Protein AF-A0A432HJ72-F1 (afdb_monomer)

Mean predicted aligned error: 7.16 Å

Solvent-accessible surface area (backbone atoms only — not comparable to full-atom values): 9418 Å² total; per-residue (Å²): 134,85,88,46,35,72,58,39,36,52,54,53,43,53,60,38,37,43,49,27,74,71,66,76,30,80,43,46,58,72,39,65,91,38,67,58,10,38,40,56,50,51,68,42,74,83,63,80,66,80,76,68,57,34,40,56,85,72,72,49,80,53,67,68,57,35,50,30,51,49,52,43,50,43,53,56,52,32,42,76,65,72,53,37,58,68,71,61,51,52,56,36,58,78,46,69,44,61,81,50,69,66,58,31,49,50,61,43,48,72,73,44,80,54,41,87,38,71,34,40,60,65,56,27,48,54,52,45,63,76,48,45,89,78,52,96,59,98,62,88,80,64,61,38,75,41,85,95,50,86,76,36,21,21,54,40,80,68,79,81,126

pLDDT: mean 84.91, std 11.24, range [40.06, 97.06]

Sequence (161 aa):
IVEDGNTLINCLAYIDLNPVRAGIVEKPEDYRWNSIGYHVQTENKDGFLSLDFGLKEFNVMDSKERFRRYRRFLYEKAAKGNQIQEKALNKERKREFKLSKINRFTHRTRYFTDSGIIGTKEFVSQNYQRFKHIFQSKNEKIPKRIKGLVDVYSLKRLSET

Nearest PDB structures (foldseek):
  6iv2-assembly1_D  TM=3.770E-01  e=3.598E+00  Klebsiella pneumoniae IS53
  6ivn-assembly1_C  TM=3.315E-01  e=3.027E+00  Klebsiella pneumoniae
  6ivk-assembly1_B  TM=3.138E-01  e=3.396E+00  Klebsiella pneumoniae
  6jlf-assembly1_A  TM=3.768E-01  e=6.039E+00  Klebsiella pneumoniae IS53
  6ivq-assembly1_B  TM=3.144E-01  e=3.598E+00  Klebsiella pneumoniae

Structure (mmCIF, N/CA/C/O backbone):
data_AF-A0A432HJ72-F1
#
_entry.id   AF-A0A432HJ72-F1
#
loop_
_atom_site.group_PDB
_atom_site.id
_atom_site.type_symbol
_atom_site.label_atom_id
_atom_site.label_alt_id
_atom_site.label_comp_id
_atom_site.label_asym_id
_atom_site.label_entity_id
_atom_site.label_seq_id
_atom_site.pdbx_PDB_ins_code
_atom_site.Cartn_x
_atom_site.Cartn_y
_atom_site.Cartn_z
_atom_site.occupancy
_atom_site.B_iso_or_equiv
_atom_site.auth_seq_id
_atom_site.auth_comp_id
_atom_site.auth_asym_id
_atom_site.auth_atom_id
_atom_site.pdbx_PDB_model_num
ATOM 1 N N . ILE A 1 1 ? 21.500 -17.361 -8.590 1.00 54.44 1 ILE A N 1
ATOM 2 C CA . ILE A 1 1 ? 21.537 -16.275 -7.579 1.00 54.44 1 ILE A CA 1
ATOM 3 C C . ILE A 1 1 ? 21.336 -14.968 -8.342 1.00 54.44 1 ILE A C 1
ATOM 5 O O . ILE A 1 1 ? 21.730 -14.919 -9.498 1.00 54.44 1 ILE A O 1
ATOM 9 N N . VAL A 1 2 ? 20.626 -13.981 -7.789 1.00 59.16 2 VAL A N 1
ATOM 10 C CA . VAL A 1 2 ? 20.488 -12.660 -8.431 1.00 59.16 2 VAL A CA 1
ATOM 11 C C . VAL A 1 2 ? 21.672 -11.817 -7.971 1.00 59.16 2 VAL A C 1
ATOM 13 O O . VAL A 1 2 ? 21.798 -11.582 -6.775 1.00 59.16 2 VAL A O 1
ATOM 16 N N . GLU A 1 3 ? 22.553 -11.444 -8.897 1.00 60.97 3 GLU A N 1
ATOM 17 C CA . GLU A 1 3 ? 23.888 -10.912 -8.575 1.00 60.97 3 GLU A CA 1
ATOM 18 C C . GLU A 1 3 ? 24.000 -9.380 -8.665 1.00 60.97 3 GLU A C 1
ATOM 20 O O . GLU A 1 3 ? 24.965 -8.827 -8.152 1.00 60.97 3 GLU A O 1
ATOM 25 N N . ASP A 1 4 ? 23.017 -8.689 -9.257 1.00 77.38 4 ASP A N 1
ATOM 26 C CA . ASP A 1 4 ? 23.020 -7.225 -9.425 1.00 77.38 4 ASP A CA 1
ATOM 27 C C . ASP A 1 4 ? 21.649 -6.593 -9.104 1.00 77.38 4 ASP A C 1
ATOM 29 O O . ASP A 1 4 ? 20.584 -7.200 -9.300 1.00 77.38 4 ASP A O 1
ATOM 33 N N . GLY A 1 5 ? 21.670 -5.350 -8.621 1.00 74.44 5 GLY A N 1
ATOM 34 C CA . GLY A 1 5 ? 20.502 -4.561 -8.246 1.00 74.44 5 GLY A CA 1
ATOM 35 C C . GLY A 1 5 ? 19.536 -4.295 -9.399 1.00 74.44 5 GLY A C 1
ATOM 36 O O . GLY A 1 5 ? 18.318 -4.302 -9.178 1.00 74.44 5 GLY A O 1
ATOM 37 N N . ASN A 1 6 ? 20.019 -4.146 -10.641 1.00 79.62 6 ASN A N 1
ATOM 38 C CA . ASN A 1 6 ? 19.140 -4.058 -11.817 1.00 79.62 6 ASN A CA 1
ATOM 39 C C . ASN A 1 6 ? 18.385 -5.366 -12.058 1.00 79.62 6 ASN A C 1
ATOM 41 O O . ASN A 1 6 ? 17.199 -5.358 -12.407 1.00 79.62 6 ASN A O 1
ATOM 45 N N . THR A 1 7 ? 19.044 -6.501 -11.870 1.00 85.31 7 THR A N 1
ATOM 46 C CA . THR A 1 7 ? 18.395 -7.806 -11.992 1.00 85.31 7 THR A CA 1
ATOM 47 C C . THR A 1 7 ? 17.347 -7.982 -10.888 1.00 85.31 7 THR A C 1
ATOM 49 O O . THR A 1 7 ? 16.206 -8.365 -11.168 1.00 85.31 7 THR A O 1
ATOM 52 N N . LEU A 1 8 ? 17.669 -7.590 -9.650 1.00 88.75 8 LEU A N 1
ATOM 53 C CA . LEU A 1 8 ? 16.748 -7.670 -8.514 1.00 88.75 8 LEU A CA 1
ATOM 54 C C . LEU A 1 8 ? 15.489 -6.816 -8.709 1.00 88.75 8 LEU A C 1
ATOM 56 O O . LEU A 1 8 ? 14.377 -7.340 -8.589 1.00 88.75 8 LEU A O 1
ATOM 60 N N . ILE A 1 9 ? 15.627 -5.532 -9.060 1.00 90.88 9 ILE A N 1
ATOM 61 C CA . ILE A 1 9 ? 14.464 -4.646 -9.239 1.00 90.88 9 ILE A CA 1
ATOM 62 C C . ILE A 1 9 ? 13.538 -5.153 -10.353 1.00 90.88 9 ILE A C 1
ATOM 64 O O . ILE A 1 9 ? 12.310 -5.067 -10.247 1.00 90.88 9 ILE A O 1
ATOM 68 N N . ASN A 1 10 ? 14.109 -5.743 -11.407 1.00 91.94 10 ASN A N 1
ATOM 69 C CA . ASN A 1 10 ? 13.346 -6.310 -12.509 1.00 91.94 10 ASN A CA 1
ATOM 70 C C . ASN A 1 10 ? 12.567 -7.564 -12.107 1.00 91.94 10 ASN A C 1
ATOM 72 O O . ASN A 1 10 ? 11.397 -7.664 -12.494 1.00 91.94 10 ASN A O 1
ATOM 76 N N . CYS A 1 11 ? 13.175 -8.463 -11.327 1.00 92.94 11 CYS A N 1
ATOM 77 C CA . CYS A 1 11 ? 12.529 -9.653 -10.768 1.00 92.94 11 CYS A CA 1
ATOM 78 C C . CYS A 1 11 ? 11.400 -9.281 -9.802 1.00 92.94 11 CYS A C 1
ATOM 80 O O . CYS A 1 11 ? 10.282 -9.780 -9.934 1.00 92.94 11 CYS A O 1
ATOM 82 N N . LEU A 1 12 ? 11.650 -8.342 -8.884 1.00 93.75 12 LEU A N 1
ATOM 83 C CA . LEU A 1 12 ? 10.627 -7.851 -7.958 1.00 93.75 12 LEU A CA 1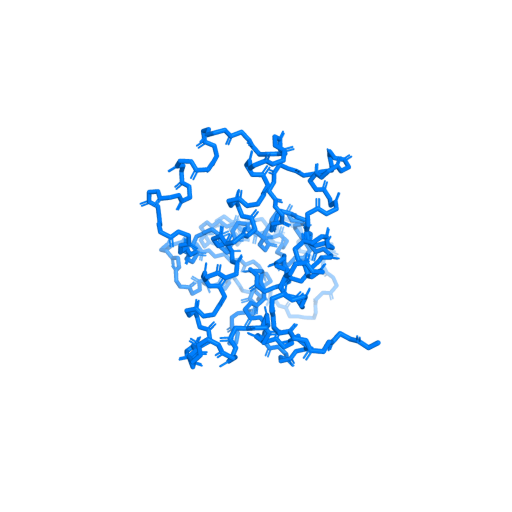
ATOM 84 C C . LEU A 1 12 ? 9.449 -7.244 -8.722 1.00 93.75 12 LEU A C 1
ATOM 86 O O . LEU A 1 12 ? 8.297 -7.571 -8.457 1.00 93.75 12 LEU A O 1
ATOM 90 N N . ALA A 1 13 ? 9.727 -6.404 -9.723 1.00 95.00 13 ALA A N 1
ATOM 91 C CA . ALA A 1 13 ? 8.677 -5.825 -10.551 1.00 95.00 13 ALA A CA 1
ATOM 92 C C . ALA A 1 13 ? 7.916 -6.860 -11.382 1.00 95.00 13 ALA A C 1
ATOM 94 O O . ALA A 1 13 ? 6.729 -6.681 -11.641 1.00 95.00 13 ALA A O 1
ATOM 95 N N . TYR A 1 14 ? 8.564 -7.947 -11.804 1.00 94.50 14 TYR A N 1
ATOM 96 C CA . TYR A 1 14 ? 7.854 -9.049 -12.438 1.00 94.50 14 TYR A CA 1
ATOM 97 C C . TYR A 1 14 ? 6.812 -9.628 -11.475 1.00 94.50 14 TYR A C 1
ATOM 99 O O . TYR A 1 14 ? 5.652 -9.739 -11.859 1.00 94.50 14 TYR A O 1
ATOM 107 N N . ILE A 1 15 ? 7.189 -9.920 -10.230 1.00 95.50 15 ILE A N 1
ATOM 108 C CA . ILE A 1 15 ? 6.288 -10.495 -9.222 1.00 95.50 15 ILE A CA 1
ATOM 109 C C . ILE A 1 15 ? 5.151 -9.528 -8.873 1.00 95.50 15 ILE A C 1
ATOM 111 O O . ILE A 1 15 ? 3.981 -9.899 -8.968 1.00 95.50 15 ILE A O 1
ATOM 115 N N . ASP A 1 16 ? 5.471 -8.279 -8.532 1.00 96.94 16 ASP A N 1
ATOM 116 C CA . ASP A 1 16 ? 4.477 -7.302 -8.071 1.00 96.94 16 ASP A CA 1
ATOM 117 C C . ASP A 1 16 ? 3.489 -6.880 -9.174 1.00 96.94 16 ASP A C 1
ATOM 119 O O . ASP A 1 16 ? 2.371 -6.466 -8.867 1.00 96.94 16 ASP A O 1
ATOM 123 N N . LEU A 1 17 ? 3.854 -7.046 -10.453 1.00 97.06 17 LEU A N 1
ATOM 124 C CA . LEU A 1 17 ? 2.964 -6.819 -11.600 1.00 97.06 17 LEU A CA 1
ATOM 125 C C . LEU A 1 17 ? 2.170 -8.062 -12.033 1.00 97.06 17 LEU A C 1
ATOM 127 O O . LEU A 1 17 ? 1.308 -7.931 -12.900 1.00 97.06 17 LEU A O 1
ATOM 131 N N . ASN A 1 18 ? 2.400 -9.248 -11.452 1.00 97.06 18 ASN A N 1
ATOM 132 C CA . ASN A 1 18 ? 1.606 -10.448 -11.770 1.00 97.06 18 ASN A CA 1
ATOM 133 C C . ASN A 1 18 ? 0.092 -10.221 -11.612 1.00 97.06 18 ASN A C 1
ATOM 135 O O . ASN A 1 18 ? -0.640 -10.550 -12.544 1.00 97.06 18 ASN A O 1
ATOM 139 N N . PRO A 1 19 ? -0.403 -9.628 -10.505 1.00 96.81 19 PRO A N 1
ATOM 140 C CA . PRO A 1 19 ? -1.837 -9.405 -10.327 1.00 96.81 19 PRO A CA 1
ATOM 141 C C . PRO A 1 19 ? -2.438 -8.470 -11.382 1.00 96.81 19 PRO A C 1
ATOM 143 O O . PRO A 1 19 ? -3.589 -8.646 -11.770 1.00 96.81 19 PRO A O 1
ATOM 146 N N . VAL A 1 20 ? -1.649 -7.506 -11.873 1.00 96.19 20 VAL A N 1
ATOM 147 C CA . VAL A 1 20 ? -2.061 -6.597 -12.952 1.00 96.19 20 VAL A CA 1
ATOM 148 C C . VAL A 1 20 ? -2.102 -7.340 -14.285 1.00 96.19 20 VAL A C 1
ATOM 150 O O . VAL A 1 20 ? -3.101 -7.280 -14.993 1.00 96.19 20 VAL A O 1
ATOM 153 N N . ARG A 1 21 ? -1.054 -8.112 -14.606 1.00 95.06 21 ARG A N 1
ATOM 154 C CA . ARG A 1 21 ? -1.011 -8.948 -15.819 1.00 95.06 21 ARG A CA 1
ATOM 155 C C . ARG A 1 21 ? -2.147 -9.963 -15.884 1.00 95.06 21 ARG A C 1
ATOM 157 O O . ARG A 1 21 ? -2.657 -10.225 -16.964 1.00 95.06 21 ARG A O 1
ATOM 164 N N . ALA A 1 22 ? -2.528 -10.519 -14.739 1.00 96.25 22 ALA A N 1
ATOM 165 C CA . ALA A 1 22 ? -3.634 -11.461 -14.620 1.00 96.25 22 ALA A CA 1
ATOM 166 C C . ALA A 1 22 ? -5.020 -10.785 -14.636 1.00 96.25 22 ALA A C 1
ATOM 168 O O . ALA A 1 22 ? -6.026 -11.482 -14.549 1.00 96.25 22 ALA A O 1
ATOM 169 N N . GLY A 1 23 ? -5.097 -9.449 -14.703 1.00 94.81 23 GLY A N 1
ATOM 170 C CA . GLY A 1 23 ? -6.363 -8.710 -14.691 1.00 94.81 23 GLY A CA 1
ATOM 171 C C . GLY A 1 23 ? -7.098 -8.724 -13.345 1.00 94.81 23 GLY A C 1
ATOM 172 O O . GLY A 1 23 ? -8.271 -8.370 -13.292 1.00 94.81 23 GLY A O 1
ATOM 173 N N . ILE A 1 24 ? -6.434 -9.120 -12.253 1.00 95.06 24 ILE A N 1
ATOM 174 C CA . ILE A 1 24 ? -7.031 -9.180 -10.906 1.00 95.06 24 ILE A CA 1
ATOM 175 C C . ILE A 1 24 ? -7.198 -7.768 -10.332 1.00 95.06 24 ILE A C 1
ATOM 177 O O . ILE A 1 24 ? -8.149 -7.492 -9.602 1.00 95.06 24 ILE A O 1
ATOM 181 N N . VAL A 1 25 ? -6.258 -6.871 -10.639 1.00 93.75 25 VAL A N 1
ATOM 182 C CA . VAL A 1 25 ? -6.256 -5.480 -10.170 1.00 93.75 25 VAL A CA 1
ATOM 183 C C . VAL A 1 25 ? -5.737 -4.529 -11.245 1.00 93.75 25 VAL A C 1
ATOM 185 O O . VAL A 1 25 ? -4.899 -4.899 -12.059 1.00 93.75 25 VAL A O 1
ATOM 188 N N . GLU A 1 26 ? -6.174 -3.270 -11.205 1.00 92.56 26 GLU A N 1
ATOM 189 C CA . GLU A 1 26 ? -5.693 -2.228 -12.128 1.00 92.56 26 GLU A CA 1
ATOM 190 C C . GLU A 1 26 ? -4.331 -1.642 -11.726 1.00 92.56 26 GLU A C 1
ATOM 192 O O . GLU A 1 26 ? -3.605 -1.102 -12.561 1.00 92.56 26 GLU A O 1
ATOM 197 N N . LYS A 1 27 ? -3.988 -1.702 -10.434 1.00 93.62 27 LYS A N 1
ATOM 198 C CA . LYS A 1 27 ? -2.741 -1.164 -9.879 1.00 93.62 27 LYS A CA 1
ATOM 199 C C . LYS A 1 27 ? -2.045 -2.217 -9.029 1.00 93.62 27 LYS A C 1
ATOM 201 O O . LYS A 1 27 ? -2.719 -2.947 -8.306 1.00 93.62 27 LYS A O 1
ATOM 206 N N . PRO A 1 28 ? -0.708 -2.279 -9.029 1.00 94.81 28 PRO A N 1
ATOM 207 C CA . PRO A 1 28 ? -0.009 -3.345 -8.324 1.00 94.81 28 PRO A CA 1
ATOM 208 C C . PRO A 1 28 ? -0.230 -3.300 -6.804 1.00 94.81 28 PRO A C 1
ATOM 210 O O . PRO A 1 28 ? -0.386 -4.348 -6.185 1.00 94.81 28 PRO A O 1
ATOM 213 N N . GLU A 1 29 ? -0.343 -2.115 -6.198 1.00 93.50 29 GLU A N 1
ATOM 214 C CA . GLU A 1 29 ? -0.637 -1.953 -4.765 1.00 93.50 29 GLU A CA 1
ATOM 215 C C . GLU A 1 29 ? -2.089 -2.250 -4.361 1.00 93.50 29 GLU A C 1
ATOM 217 O O . GLU A 1 29 ? -2.407 -2.293 -3.168 1.00 93.50 29 GLU A O 1
ATOM 222 N N . ASP A 1 30 ? -2.988 -2.433 -5.330 1.00 92.44 30 ASP A N 1
ATOM 223 C CA . ASP A 1 30 ? -4.369 -2.811 -5.044 1.00 92.44 30 ASP A CA 1
ATOM 224 C C . ASP A 1 30 ? -4.480 -4.278 -4.615 1.00 92.44 30 ASP A C 1
ATOM 226 O O . ASP A 1 30 ? -5.407 -4.629 -3.873 1.00 92.44 30 ASP A O 1
ATOM 230 N N . TYR A 1 31 ? -3.514 -5.110 -5.012 1.00 93.25 31 TYR A N 1
ATOM 231 C CA . TYR A 1 31 ? -3.420 -6.499 -4.589 1.00 93.25 31 TYR A CA 1
ATOM 232 C C . TYR A 1 31 ? -2.730 -6.594 -3.226 1.00 93.25 31 TYR A C 1
ATOM 234 O O . TYR A 1 31 ? -1.582 -6.198 -3.064 1.00 93.25 31 TYR A O 1
ATOM 242 N N . ARG A 1 32 ? -3.430 -7.116 -2.213 1.00 88.12 32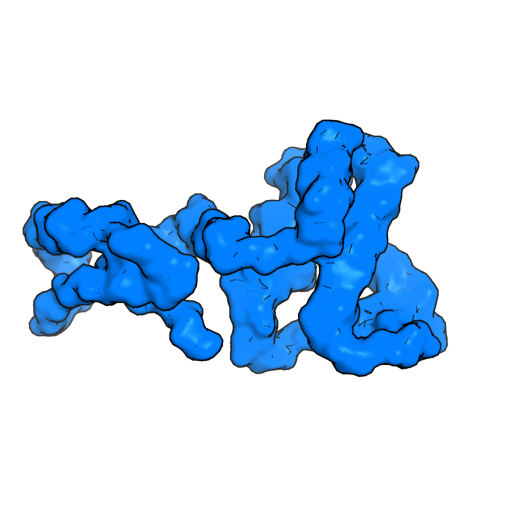 ARG A N 1
ATOM 243 C CA . ARG A 1 32 ? -2.934 -7.114 -0.824 1.00 88.12 32 ARG A CA 1
ATOM 244 C C . ARG A 1 32 ? -1.773 -8.075 -0.573 1.00 88.12 32 ARG A C 1
ATOM 246 O O . ARG A 1 32 ? -1.0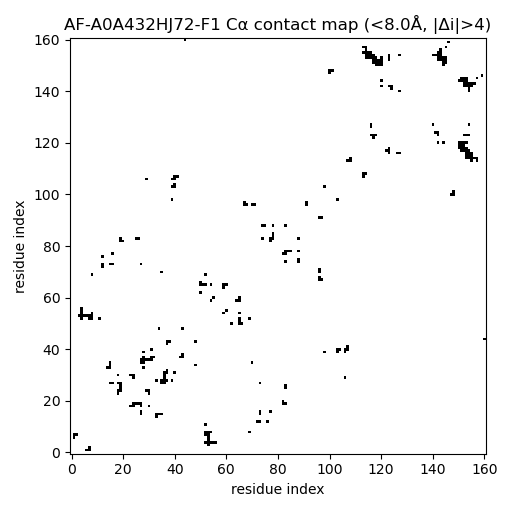02 -7.845 0.352 1.00 88.12 32 ARG A O 1
ATOM 253 N N . TRP A 1 33 ? -1.657 -9.132 -1.368 1.00 89.94 33 TRP A N 1
ATOM 254 C CA . TRP A 1 33 ? -0.742 -10.246 -1.107 1.00 89.94 33 TRP A CA 1
ATOM 255 C C . TRP A 1 33 ? 0.521 -10.202 -1.975 1.00 89.94 33 TRP A C 1
ATOM 257 O O . TRP A 1 33 ? 1.028 -11.239 -2.390 1.00 89.94 33 TRP A O 1
ATOM 267 N N . ASN A 1 34 ? 1.022 -9.001 -2.267 1.00 93.00 34 ASN A N 1
ATOM 268 C CA . ASN A 1 34 ? 2.337 -8.783 -2.873 1.00 93.00 34 ASN A CA 1
ATOM 269 C C . ASN A 1 34 ? 3.151 -7.763 -2.052 1.00 93.00 34 ASN A C 1
ATOM 271 O O . ASN A 1 34 ? 2.657 -7.206 -1.064 1.00 93.00 34 ASN A O 1
ATOM 275 N N . SER A 1 35 ? 4.408 -7.537 -2.443 1.00 93.31 35 SER A N 1
ATOM 276 C CA . SER A 1 35 ? 5.341 -6.720 -1.661 1.00 93.31 35 SER A CA 1
ATOM 277 C C . SER A 1 35 ? 4.877 -5.266 -1.592 1.00 93.31 35 SER A C 1
ATOM 279 O O . SER A 1 35 ? 4.672 -4.717 -0.502 1.00 93.31 35 SER A O 1
ATOM 281 N N . ILE A 1 36 ? 4.612 -4.651 -2.749 1.00 94.00 36 ILE A N 1
ATOM 282 C CA . ILE A 1 36 ? 4.121 -3.272 -2.818 1.00 94.00 36 ILE A CA 1
ATOM 283 C C . ILE A 1 36 ? 2.806 -3.076 -2.046 1.00 94.00 36 ILE A C 1
ATOM 285 O O . ILE A 1 36 ? 2.684 -2.106 -1.298 1.00 94.00 36 ILE A O 1
ATOM 289 N N . GLY A 1 37 ? 1.847 -3.997 -2.152 1.00 92.94 37 GLY A N 1
ATOM 290 C CA . GLY A 1 37 ? 0.566 -3.942 -1.450 1.00 92.94 37 GLY A CA 1
ATOM 291 C C . GLY A 1 37 ? 0.731 -3.984 0.066 1.00 92.94 37 GLY A C 1
ATOM 292 O O . GLY A 1 37 ? 0.125 -3.167 0.769 1.00 92.94 37 GLY A O 1
ATOM 293 N N . TYR A 1 38 ? 1.607 -4.858 0.570 1.00 91.44 38 TYR A N 1
ATOM 294 C 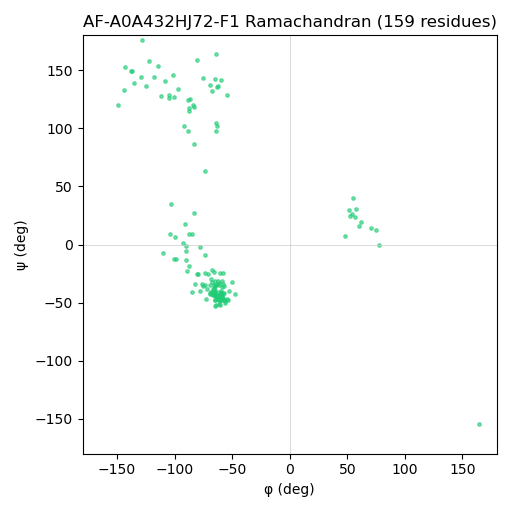CA . TYR A 1 38 ? 1.962 -4.897 1.988 1.00 91.44 38 TYR A CA 1
ATOM 295 C C . TYR A 1 38 ? 2.584 -3.571 2.443 1.00 91.44 38 TYR A C 1
ATOM 297 O O . TYR A 1 38 ? 2.081 -2.957 3.386 1.00 91.44 38 TYR A O 1
ATOM 305 N N . HIS A 1 39 ? 3.605 -3.071 1.743 1.00 92.06 39 HIS A N 1
ATOM 306 C CA . HIS A 1 39 ? 4.253 -1.803 2.085 1.00 92.06 39 HIS A CA 1
ATOM 307 C C . HIS A 1 39 ? 3.286 -0.606 2.056 1.00 92.06 39 HIS A C 1
ATOM 309 O O . HIS A 1 39 ? 3.341 0.247 2.944 1.00 92.06 39 HIS A O 1
ATOM 315 N N . VAL A 1 40 ? 2.372 -0.535 1.078 1.00 91.31 40 VAL A N 1
ATOM 316 C CA . VAL A 1 40 ? 1.365 0.539 1.008 1.00 91.31 40 VAL A CA 1
ATOM 317 C C . VAL A 1 40 ? 0.422 0.491 2.208 1.00 91.31 40 VAL A C 1
ATOM 319 O O . VAL A 1 40 ? 0.139 1.537 2.798 1.00 91.31 40 VAL A O 1
ATOM 322 N N . GLN A 1 41 ? -0.059 -0.700 2.569 1.00 86.31 41 GLN A N 1
ATOM 323 C CA . GLN A 1 41 ? -1.090 -0.882 3.592 1.00 86.31 41 GLN A CA 1
ATOM 324 C C . GLN A 1 41 ? -0.549 -0.775 5.016 1.00 86.31 41 GLN A C 1
ATOM 326 O O . GLN A 1 41 ? -1.213 -0.197 5.879 1.00 86.31 41 GLN A O 1
ATOM 331 N N . THR A 1 42 ? 0.631 -1.335 5.269 1.00 84.31 42 THR A N 1
ATOM 332 C CA . THR A 1 42 ? 1.168 -1.509 6.624 1.00 84.31 42 THR A CA 1
ATOM 333 C C . THR A 1 42 ? 2.356 -0.607 6.929 1.00 84.31 42 THR A C 1
ATOM 335 O O . THR A 1 42 ? 2.807 -0.609 8.066 1.00 84.31 42 THR A O 1
ATOM 338 N N . GLU A 1 43 ? 2.888 0.123 5.941 1.00 86.44 43 GLU A N 1
ATOM 339 C CA . GLU A 1 43 ? 4.199 0.789 6.034 1.00 86.44 43 GLU A CA 1
ATOM 340 C C . GLU A 1 43 ? 5.334 -0.150 6.463 1.00 86.44 43 GLU A C 1
ATOM 342 O O . GLU A 1 43 ? 6.344 0.313 6.982 1.00 86.44 43 GLU A O 1
ATOM 347 N N . ASN A 1 44 ? 5.197 -1.463 6.228 1.00 88.69 44 ASN A N 1
ATOM 348 C CA . ASN A 1 44 ? 6.159 -2.454 6.712 1.00 88.69 44 ASN A CA 1
ATOM 349 C C . ASN A 1 44 ? 6.373 -2.368 8.230 1.00 88.69 44 ASN A C 1
ATOM 351 O O . ASN A 1 44 ? 7.498 -2.481 8.708 1.00 88.69 44 ASN A O 1
ATOM 355 N N . LYS A 1 45 ? 5.292 -2.141 8.988 1.00 82.56 45 LYS A N 1
ATOM 356 C CA . LYS A 1 45 ? 5.327 -1.943 10.447 1.00 82.56 45 LYS A CA 1
ATOM 357 C C . LYS A 1 45 ? 6.105 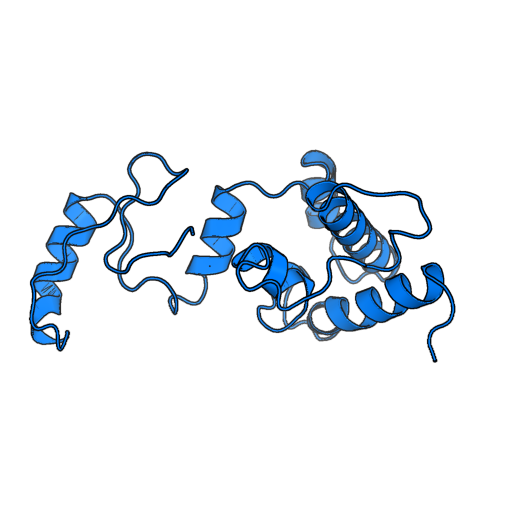-3.022 11.215 1.00 82.56 45 LYS A C 1
ATOM 359 O O . LYS A 1 45 ? 6.696 -2.712 12.240 1.00 82.56 45 LYS A O 1
ATOM 364 N N . ASP A 1 46 ? 6.095 -4.265 10.728 1.00 85.12 46 ASP A N 1
ATOM 365 C CA . ASP A 1 46 ? 6.731 -5.407 11.397 1.00 85.12 46 ASP A CA 1
ATOM 366 C C . ASP A 1 46 ? 8.170 -5.626 10.898 1.00 85.12 46 ASP A C 1
ATOM 368 O O . ASP A 1 46 ? 8.825 -6.586 11.292 1.00 85.12 46 ASP A O 1
ATOM 372 N N . GLY A 1 47 ? 8.656 -4.777 9.983 1.00 88.25 47 GLY A N 1
ATOM 373 C CA . GLY A 1 47 ? 9.961 -4.933 9.341 1.00 88.25 47 GLY A CA 1
ATOM 374 C C . GLY A 1 47 ? 10.091 -6.220 8.523 1.00 88.25 47 GLY A C 1
ATOM 375 O O . GLY A 1 47 ? 11.207 -6.655 8.257 1.00 88.25 47 GLY A O 1
ATOM 376 N N . PHE A 1 48 ? 8.968 -6.840 8.144 1.00 89.31 48 PHE A N 1
ATOM 377 C CA . PHE A 1 48 ? 8.936 -8.167 7.533 1.00 89.31 48 PHE A CA 1
ATOM 378 C C . PHE A 1 48 ? 9.591 -8.205 6.147 1.00 89.31 48 PHE A C 1
ATOM 380 O O . PHE A 1 48 ? 10.259 -9.179 5.809 1.00 89.31 48 PHE A O 1
ATOM 387 N N . LEU A 1 49 ? 9.413 -7.151 5.343 1.00 91.12 49 LEU A N 1
ATOM 388 C CA . LEU A 1 49 ? 9.977 -7.067 3.996 1.00 91.12 49 LEU A CA 1
ATOM 389 C C . LEU A 1 49 ? 11.123 -6.059 3.933 1.00 91.12 49 LEU A C 1
ATOM 391 O O . LEU A 1 49 ? 11.065 -4.969 4.504 1.00 91.12 49 LEU A O 1
ATOM 395 N N . SER A 1 50 ? 12.165 -6.400 3.180 1.00 87.94 50 SER A N 1
ATOM 396 C CA . SER A 1 50 ? 13.258 -5.474 2.903 1.00 87.94 50 SER A CA 1
ATOM 397 C C . SER A 1 50 ? 12.787 -4.333 1.997 1.00 87.94 50 SER A C 1
ATOM 399 O O . SER A 1 50 ? 12.120 -4.559 0.994 1.00 87.94 50 SER A O 1
ATOM 401 N N . LEU A 1 51 ? 13.204 -3.102 2.307 1.00 84.69 51 LEU A N 1
ATOM 402 C CA . LEU A 1 51 ? 13.082 -1.949 1.399 1.00 84.69 51 LEU A CA 1
ATOM 403 C C . LEU A 1 51 ? 14.253 -1.856 0.413 1.00 84.69 51 LEU A C 1
ATOM 405 O O . LEU A 1 51 ? 14.457 -0.835 -0.248 1.00 84.69 51 LEU A O 1
ATOM 409 N N . ASP A 1 52 ? 15.093 -2.883 0.374 1.00 84.75 52 ASP A N 1
ATOM 410 C CA . ASP A 1 52 ? 16.141 -3.015 -0.618 1.00 84.75 52 ASP A CA 1
ATOM 411 C C . ASP A 1 52 ? 15.576 -3.615 -1.903 1.00 84.75 52 ASP A C 1
ATOM 413 O O . ASP A 1 52 ? 15.586 -4.823 -2.115 1.00 84.75 52 ASP A O 1
ATOM 417 N N . PHE A 1 53 ? 15.057 -2.746 -2.763 1.00 83.62 53 PHE A N 1
ATOM 418 C CA . PHE A 1 53 ? 14.546 -3.128 -4.078 1.00 83.62 53 PHE A CA 1
ATOM 419 C C . PHE A 1 53 ? 15.669 -3.233 -5.129 1.00 83.62 53 PHE A C 1
ATOM 421 O O . PHE A 1 53 ? 15.424 -2.939 -6.294 1.00 83.62 53 PHE A O 1
ATOM 428 N N . GLY A 1 54 ? 16.910 -3.530 -4.719 1.00 80.38 54 GLY A N 1
ATOM 429 C CA . GLY A 1 54 ? 18.111 -3.350 -5.550 1.00 80.38 54 GLY A CA 1
ATOM 430 C C . GLY A 1 54 ? 18.531 -1.883 -5.681 1.00 80.38 54 GLY A C 1
ATOM 431 O O . GLY A 1 54 ? 19.340 -1.534 -6.528 1.00 80.38 54 GLY A O 1
ATOM 432 N N . LEU A 1 55 ? 17.957 -0.998 -4.855 1.00 77.50 55 LEU A N 1
ATOM 433 C CA . LEU A 1 55 ? 18.163 0.453 -4.930 1.00 77.50 55 LEU A CA 1
ATOM 434 C C . LEU A 1 55 ? 19.340 0.958 -4.087 1.00 77.50 55 LEU A C 1
ATOM 436 O O . LEU A 1 55 ? 19.753 2.107 -4.262 1.00 77.50 55 LEU A O 1
ATOM 440 N N . LYS A 1 56 ? 19.877 0.139 -3.174 1.00 72.12 56 LYS A N 1
ATOM 441 C CA . LYS A 1 56 ? 21.053 0.524 -2.378 1.00 72.12 56 LYS A CA 1
ATOM 442 C C . LYS A 1 56 ? 22.298 0.709 -3.237 1.00 72.12 56 LYS A C 1
ATOM 444 O O . LYS A 1 56 ? 23.054 1.639 -2.989 1.00 72.12 56 LYS A O 1
ATOM 449 N N . GLU A 1 57 ? 22.459 -0.103 -4.278 1.00 67.75 57 GLU A N 1
ATOM 450 C CA . GLU A 1 57 ? 23.544 0.035 -5.260 1.00 67.75 57 GLU A CA 1
ATOM 451 C C . GLU A 1 57 ? 23.499 1.388 -5.990 1.00 67.75 57 GLU A C 1
ATOM 453 O O . GLU A 1 57 ? 24.526 1.917 -6.398 1.00 67.75 57 GLU A O 1
ATOM 458 N N . PHE A 1 58 ? 22.323 2.021 -6.055 1.00 67.38 58 PHE A N 1
ATOM 459 C CA . PHE A 1 58 ? 22.128 3.367 -6.605 1.00 67.38 58 PHE A CA 1
ATOM 460 C C . PHE A 1 58 ? 22.251 4.482 -5.551 1.00 67.38 58 PHE A C 1
ATOM 462 O O . PHE A 1 58 ? 21.761 5.595 -5.764 1.00 67.38 58 PHE A O 1
ATOM 469 N N . ASN A 1 59 ? 22.859 4.184 -4.398 1.00 76.00 59 ASN A N 1
ATOM 470 C CA . ASN A 1 59 ? 23.117 5.106 -3.289 1.00 76.00 59 ASN A CA 1
ATOM 471 C C . ASN A 1 59 ? 21.853 5.789 -2.713 1.00 76.00 59 ASN A C 1
ATOM 473 O O . ASN A 1 59 ? 21.890 6.926 -2.238 1.00 76.00 59 ASN A O 1
ATOM 477 N N . VAL A 1 60 ? 20.696 5.111 -2.763 1.00 74.06 60 VAL A N 1
ATOM 478 C CA . VAL A 1 60 ? 19.437 5.622 -2.193 1.00 74.06 60 VAL A CA 1
ATOM 479 C C . VAL A 1 60 ? 19.284 5.143 -0.750 1.00 74.06 60 VAL A C 1
ATOM 481 O O . VAL A 1 60 ? 18.877 4.010 -0.499 1.00 74.06 60 VAL A O 1
ATOM 484 N N . MET A 1 61 ? 19.570 6.022 0.210 1.00 72.31 61 MET A N 1
ATOM 485 C CA . MET A 1 61 ? 19.584 5.651 1.632 1.00 72.31 61 MET A CA 1
ATOM 486 C C . MET A 1 61 ? 18.197 5.723 2.293 1.00 72.31 61 MET A C 1
ATOM 488 O O . MET A 1 61 ? 17.810 4.817 3.041 1.00 72.31 61 MET A O 1
ATOM 492 N N . ASP A 1 62 ? 17.410 6.755 1.974 1.00 87.12 62 ASP A N 1
ATOM 493 C CA . ASP A 1 62 ? 16.106 6.987 2.604 1.00 87.12 62 ASP A CA 1
ATOM 494 C C . ASP A 1 62 ? 15.068 5.913 2.226 1.00 87.12 62 ASP A C 1
ATOM 496 O O . ASP A 1 62 ? 14.897 5.541 1.062 1.00 87.12 62 ASP A O 1
ATOM 500 N N . SER A 1 63 ? 14.371 5.393 3.236 1.00 85.25 63 SER A N 1
ATOM 501 C CA . SER A 1 63 ? 13.400 4.300 3.109 1.00 85.25 63 SER A CA 1
ATOM 502 C C . SER A 1 63 ? 12.162 4.716 2.311 1.00 85.25 63 SER A C 1
ATOM 504 O O . SER A 1 63 ? 11.688 3.959 1.457 1.00 85.25 63 SER A O 1
ATOM 506 N N . LYS A 1 64 ? 11.664 5.936 2.543 1.00 86.81 64 LYS A N 1
ATOM 507 C CA . LYS A 1 64 ? 10.508 6.489 1.826 1.00 86.81 64 LYS A CA 1
ATOM 508 C C . LYS A 1 64 ? 10.856 6.761 0.370 1.00 86.81 64 LYS A C 1
ATOM 510 O O . LYS A 1 64 ? 10.055 6.458 -0.514 1.00 86.81 64 LYS A O 1
ATOM 515 N N . GLU A 1 65 ? 12.049 7.280 0.110 1.00 88.75 65 GLU A N 1
ATOM 516 C CA . GLU A 1 65 ? 12.539 7.531 -1.240 1.00 88.75 65 GLU A CA 1
ATOM 517 C C . GLU A 1 65 ? 12.764 6.232 -2.020 1.00 88.75 65 GLU A C 1
ATOM 519 O O . GLU A 1 65 ? 12.329 6.140 -3.169 1.00 88.75 65 GLU A O 1
ATOM 524 N N . ARG A 1 66 ? 13.354 5.197 -1.404 1.00 89.94 66 ARG A N 1
ATOM 525 C CA . ARG A 1 66 ? 13.472 3.863 -2.025 1.00 89.94 66 ARG A CA 1
ATOM 526 C C . ARG A 1 66 ? 12.111 3.317 -2.428 1.00 89.94 66 ARG A C 1
ATOM 528 O O . ARG A 1 66 ? 11.923 2.911 -3.574 1.00 89.94 66 ARG A O 1
ATOM 535 N N . PHE A 1 67 ? 11.144 3.380 -1.518 1.00 91.19 67 PHE A N 1
ATOM 536 C CA . PHE A 1 67 ? 9.787 2.930 -1.796 1.00 91.19 67 PHE A CA 1
ATOM 537 C C . PHE A 1 67 ? 9.124 3.722 -2.933 1.00 91.19 67 PHE A C 1
ATOM 539 O O . PHE A 1 67 ? 8.540 3.142 -3.849 1.00 91.19 67 PHE A O 1
ATOM 546 N N . ARG A 1 68 ? 9.264 5.052 -2.926 1.00 92.19 68 ARG A N 1
ATOM 547 C CA . ARG A 1 68 ? 8.737 5.933 -3.977 1.00 92.19 68 ARG A CA 1
ATOM 548 C C . ARG A 1 68 ? 9.355 5.630 -5.343 1.00 92.19 68 ARG A C 1
ATOM 550 O O . ARG A 1 68 ? 8.630 5.566 -6.336 1.00 92.19 68 ARG A O 1
ATOM 557 N N . ARG A 1 69 ? 10.675 5.426 -5.406 1.00 91.81 69 ARG A N 1
ATOM 558 C CA . ARG A 1 69 ? 11.393 5.075 -6.642 1.00 91.81 69 ARG A CA 1
ATOM 559 C C . ARG A 1 69 ? 10.985 3.708 -7.169 1.00 91.81 69 ARG A C 1
ATOM 561 O O . ARG A 1 69 ? 10.745 3.586 -8.366 1.00 91.81 69 ARG A O 1
ATOM 568 N N . TYR A 1 70 ? 10.839 2.720 -6.290 1.00 93.69 70 TYR A N 1
ATOM 569 C CA . TYR A 1 70 ? 10.341 1.407 -6.683 1.00 93.69 70 TYR A CA 1
ATOM 570 C C . TYR A 1 70 ? 8.911 1.487 -7.235 1.00 93.69 70 TYR A C 1
ATOM 572 O O . TYR A 1 70 ? 8.634 0.975 -8.319 1.00 93.69 70 TYR A O 1
ATOM 580 N N . ARG A 1 71 ? 8.020 2.236 -6.572 1.00 94.44 71 ARG A N 1
ATOM 581 C CA . ARG A 1 71 ? 6.655 2.476 -7.063 1.00 94.44 71 ARG A CA 1
ATOM 582 C C . ARG A 1 71 ? 6.657 3.171 -8.429 1.00 94.44 71 ARG A C 1
ATOM 584 O O . ARG A 1 71 ? 5.937 2.743 -9.323 1.00 94.44 71 ARG A O 1
ATOM 591 N N . ARG A 1 72 ? 7.508 4.183 -8.637 1.00 94.62 72 ARG A N 1
ATOM 592 C CA . ARG A 1 72 ? 7.709 4.797 -9.962 1.00 94.62 72 ARG A CA 1
ATOM 593 C C . ARG A 1 72 ? 8.148 3.762 -10.999 1.00 94.62 72 ARG A C 1
ATOM 595 O O . ARG A 1 72 ? 7.566 3.711 -12.077 1.00 94.62 72 ARG A O 1
ATOM 602 N N . PHE A 1 73 ? 9.139 2.935 -10.674 1.00 94.25 73 PHE A N 1
ATOM 603 C CA . PHE A 1 73 ? 9.643 1.895 -11.571 1.00 94.25 73 PHE A CA 1
ATOM 604 C C . PHE A 1 73 ? 8.548 0.902 -11.984 1.00 94.25 73 PHE A C 1
ATOM 606 O O . PHE A 1 73 ? 8.410 0.622 -13.173 1.00 94.25 73 PHE A O 1
ATOM 613 N N . LEU A 1 74 ? 7.724 0.435 -11.037 1.00 95.00 74 LEU A N 1
ATOM 614 C CA . LEU A 1 74 ? 6.585 -0.447 -11.320 1.00 95.00 74 LEU A CA 1
ATOM 615 C C . LEU A 1 74 ? 5.619 0.168 -12.332 1.00 95.00 74 LEU A C 1
ATOM 617 O O . LEU A 1 74 ? 5.280 -0.475 -13.321 1.00 95.00 74 LEU A O 1
ATOM 621 N N . TYR A 1 75 ? 5.198 1.411 -12.100 1.00 95.56 75 TYR A N 1
ATOM 622 C CA . TYR A 1 75 ? 4.233 2.090 -12.964 1.00 95.56 75 TYR A CA 1
ATOM 623 C C . TYR A 1 75 ? 4.788 2.345 -14.369 1.00 95.56 75 TYR A C 1
ATOM 625 O O . TYR A 1 75 ? 4.091 2.099 -15.350 1.00 95.56 75 TYR A O 1
ATOM 633 N N . GLU A 1 76 ? 6.041 2.790 -14.485 1.00 94.06 76 GLU A N 1
ATOM 634 C CA . GLU A 1 76 ? 6.681 3.006 -15.789 1.00 94.06 76 GLU A CA 1
ATOM 635 C C . GLU A 1 76 ? 6.892 1.675 -16.537 1.00 94.06 76 GLU A C 1
ATOM 637 O O . GLU A 1 76 ? 6.673 1.598 -17.746 1.00 94.06 76 GLU A O 1
ATOM 642 N N . LYS A 1 77 ? 7.259 0.595 -15.831 1.00 94.62 77 LYS A N 1
ATOM 643 C CA . LYS A 1 77 ? 7.412 -0.743 -16.428 1.00 94.62 77 LYS A CA 1
ATOM 644 C C . LYS A 1 77 ? 6.071 -1.323 -16.879 1.00 94.62 77 LYS A C 1
ATOM 646 O O . LYS A 1 77 ? 5.985 -1.872 -17.974 1.00 94.62 77 LYS A O 1
ATOM 651 N N . ALA A 1 78 ? 5.027 -1.166 -16.073 1.00 93.69 78 ALA A N 1
ATOM 652 C CA . ALA A 1 78 ? 3.681 -1.610 -16.413 1.00 93.69 78 ALA A CA 1
ATOM 653 C C . ALA A 1 78 ? 3.104 -0.839 -17.608 1.00 93.69 78 ALA A C 1
ATOM 655 O O . ALA A 1 78 ? 2.487 -1.439 -18.485 1.00 93.69 78 ALA A O 1
ATOM 656 N N . ALA A 1 79 ? 3.353 0.472 -17.685 1.00 93.31 79 ALA A N 1
ATOM 657 C CA . ALA A 1 79 ? 2.954 1.293 -18.824 1.00 93.31 79 ALA A CA 1
ATOM 658 C C . ALA A 1 79 ? 3.645 0.848 -20.121 1.00 93.31 79 ALA A C 1
ATOM 660 O O . ALA A 1 79 ? 2.974 0.661 -21.130 1.00 93.31 79 ALA A O 1
ATOM 661 N N . LYS A 1 80 ? 4.961 0.582 -20.083 1.00 91.50 80 LYS A N 1
ATOM 662 C CA . LYS A 1 80 ? 5.694 0.013 -21.232 1.00 91.50 80 LYS A CA 1
ATOM 663 C C . LYS A 1 80 ? 5.136 -1.339 -21.687 1.00 91.50 80 LYS A C 1
ATOM 665 O O . LYS A 1 80 ? 5.215 -1.662 -22.864 1.00 91.50 80 LYS A O 1
ATOM 670 N N . GLY A 1 81 ? 4.595 -2.126 -20.758 1.00 89.19 81 GLY A N 1
ATOM 671 C CA . GLY A 1 81 ? 3.959 -3.411 -21.040 1.00 89.19 81 GLY A CA 1
ATOM 672 C C . GLY A 1 81 ? 2.471 -3.333 -21.392 1.00 89.19 81 GLY A C 1
ATOM 673 O O . GLY A 1 81 ? 1.838 -4.384 -21.417 1.00 89.19 81 GLY A O 1
ATOM 674 N N . ASN A 1 82 ? 1.897 -2.138 -21.595 1.00 89.62 82 ASN A N 1
ATOM 675 C CA . ASN A 1 82 ? 0.457 -1.913 -21.807 1.00 89.62 82 ASN A CA 1
ATOM 676 C C . ASN A 1 82 ? -0.450 -2.505 -20.703 1.00 89.62 82 ASN A C 1
ATOM 678 O O . ASN A 1 82 ? -1.613 -2.815 -20.941 1.00 89.62 82 ASN A O 1
ATOM 682 N N . GLN A 1 83 ? 0.074 -2.660 -19.482 1.00 89.62 83 GLN A N 1
ATOM 683 C CA . GLN A 1 83 ? -0.633 -3.259 -18.339 1.00 89.62 83 GLN A CA 1
ATOM 684 C C . GLN A 1 83 ? -1.420 -2.234 -17.518 1.00 89.62 83 GLN A C 1
ATOM 686 O O . GLN A 1 83 ? -2.341 -2.598 -16.796 1.00 89.62 83 GLN A O 1
ATOM 691 N N . ILE A 1 84 ? -1.049 -0.953 -17.594 1.00 90.25 84 ILE A N 1
ATOM 692 C CA . ILE A 1 84 ? -1.711 0.139 -16.873 1.00 90.25 84 ILE A CA 1
ATOM 693 C C . ILE A 1 84 ? -2.132 1.212 -17.871 1.00 90.25 84 ILE A C 1
ATOM 695 O O . ILE A 1 84 ? -1.353 1.613 -18.733 1.00 90.25 84 ILE A O 1
ATOM 699 N N . GLN A 1 85 ? -3.354 1.722 -17.709 1.00 88.94 85 GLN A N 1
ATOM 700 C CA . GLN A 1 85 ? -3.875 2.816 -18.523 1.00 88.94 85 GLN A CA 1
ATOM 701 C C . GLN A 1 85 ? -3.090 4.114 -18.303 1.00 88.94 85 GLN A C 1
ATOM 703 O O . GLN A 1 85 ? -2.782 4.501 -17.170 1.00 88.94 85 GLN A O 1
ATOM 708 N N . GLU A 1 86 ? -2.883 4.873 -19.377 1.00 89.06 86 GLU A N 1
ATOM 709 C CA . GLU A 1 86 ? -2.155 6.144 -19.337 1.00 89.06 86 GLU A CA 1
ATOM 710 C C . GLU A 1 86 ? -2.785 7.164 -18.370 1.00 89.06 86 GLU A C 1
ATOM 712 O O . GLU A 1 86 ? -2.089 7.893 -17.659 1.00 89.06 86 GLU A O 1
ATOM 717 N N . LYS A 1 87 ? -4.117 7.154 -18.236 1.00 90.25 87 LYS A N 1
ATOM 718 C CA . LYS A 1 87 ? -4.842 7.981 -17.260 1.00 90.25 87 LYS A CA 1
ATOM 719 C C . LYS A 1 87 ? -4.417 7.691 -15.815 1.00 90.25 87 LYS A C 1
ATOM 721 O O . LYS A 1 87 ? -4.239 8.624 -15.026 1.00 90.25 87 LYS A O 1
ATOM 726 N N . ALA A 1 88 ? -4.255 6.416 -15.459 1.00 88.06 88 ALA A N 1
ATOM 727 C CA . ALA A 1 88 ? -3.824 6.009 -14.124 1.00 88.06 88 ALA A CA 1
ATOM 728 C C . ALA A 1 88 ? -2.358 6.398 -13.878 1.00 88.06 88 ALA A C 1
ATOM 730 O O . ALA A 1 88 ? -2.049 6.959 -12.824 1.00 88.06 88 ALA A O 1
ATOM 731 N N . LEU A 1 89 ? -1.489 6.204 -14.875 1.00 91.81 89 LEU A N 1
ATOM 732 C CA . LEU A 1 89 ? -0.087 6.624 -14.825 1.00 91.81 89 LEU A CA 1
ATOM 733 C C . LEU A 1 89 ? 0.052 8.139 -14.631 1.00 91.81 89 LEU A C 1
ATOM 735 O O . LEU A 1 89 ? 0.766 8.589 -13.735 1.00 91.81 89 LEU A O 1
ATOM 739 N N . ASN A 1 90 ? -0.677 8.937 -15.410 1.00 92.31 90 ASN A N 1
ATOM 740 C CA . ASN A 1 90 ? -0.637 10.397 -15.326 1.00 92.31 90 ASN A CA 1
ATOM 741 C C . ASN A 1 90 ? -1.128 10.911 -13.965 1.00 92.31 90 ASN A C 1
ATOM 743 O O . ASN A 1 90 ? -0.592 11.890 -13.442 1.00 92.31 90 ASN A O 1
ATOM 747 N N . LYS A 1 91 ? -2.098 10.230 -13.341 1.00 91.94 91 LYS A N 1
ATOM 748 C CA . LYS A 1 91 ? -2.542 10.544 -11.974 1.00 91.94 91 LYS A CA 1
ATOM 749 C C . LYS A 1 91 ? -1.439 10.306 -10.939 1.00 91.94 91 LYS A C 1
ATOM 751 O O . LYS A 1 91 ? -1.294 11.121 -10.029 1.00 91.94 91 LYS A O 1
ATOM 756 N N . GLU A 1 92 ? -0.666 9.229 -11.066 1.00 92.56 92 GLU A N 1
ATOM 757 C CA . GLU A 1 92 ? 0.451 8.954 -10.151 1.00 92.56 92 GLU A CA 1
ATOM 758 C C . GLU A 1 92 ? 1.669 9.846 -10.422 1.00 92.56 92 GLU A C 1
ATOM 760 O O . GLU A 1 92 ? 2.282 10.322 -9.466 1.00 92.56 92 GLU A O 1
ATOM 765 N N . ARG A 1 93 ? 1.960 10.176 -11.689 1.00 93.06 93 ARG A N 1
ATOM 766 C CA . ARG A 1 93 ? 2.995 11.158 -12.065 1.00 93.06 93 ARG A CA 1
ATOM 767 C C . ARG A 1 93 ? 2.716 12.536 -11.466 1.00 93.06 93 ARG A C 1
ATOM 769 O O . ARG A 1 93 ? 3.608 13.110 -10.852 1.00 93.06 93 ARG A O 1
ATOM 776 N N . LYS A 1 94 ? 1.466 13.020 -11.533 1.00 93.50 94 LYS A N 1
ATOM 777 C CA . LYS A 1 94 ? 1.033 14.280 -10.886 1.00 93.50 94 LYS A CA 1
ATOM 778 C C . LYS A 1 94 ? 1.247 14.296 -9.370 1.00 93.50 94 LYS A C 1
ATOM 780 O O . LYS A 1 94 ? 1.343 15.360 -8.774 1.00 93.50 94 LYS A O 1
ATOM 785 N N . ARG A 1 95 ? 1.286 13.123 -8.737 1.00 91.62 95 ARG A N 1
ATOM 786 C CA . ARG A 1 95 ? 1.521 12.955 -7.295 1.00 91.62 95 ARG A CA 1
ATOM 787 C C . ARG A 1 95 ? 2.969 12.576 -6.984 1.00 91.62 95 ARG A C 1
ATOM 789 O O . ARG A 1 95 ? 3.266 12.232 -5.843 1.00 91.62 95 ARG A O 1
ATOM 796 N N . GLU A 1 96 ? 3.850 12.573 -7.986 1.00 92.94 96 GLU A N 1
ATOM 797 C CA . GLU A 1 96 ? 5.247 12.132 -7.890 1.00 92.94 96 GLU A CA 1
ATOM 798 C C . GLU A 1 96 ? 5.406 10.733 -7.273 1.00 92.94 96 GLU A C 1
ATOM 800 O O . GLU A 1 96 ? 6.404 10.442 -6.604 1.00 92.94 96 GLU A O 1
ATOM 805 N N . PHE A 1 97 ? 4.401 9.873 -7.471 1.00 92.25 97 PHE A N 1
ATOM 806 C CA . PHE A 1 97 ? 4.295 8.538 -6.877 1.00 92.25 97 PHE A CA 1
ATOM 807 C C . PHE A 1 97 ? 4.268 8.520 -5.337 1.00 92.25 97 PHE A C 1
ATOM 809 O O . PHE A 1 97 ? 4.418 7.453 -4.734 1.00 92.25 97 PHE A O 1
ATOM 816 N N . LYS A 1 98 ? 4.019 9.661 -4.681 1.00 91.06 98 LYS A N 1
ATOM 817 C CA . LYS A 1 98 ? 3.857 9.762 -3.224 1.00 91.06 98 LYS A CA 1
ATOM 818 C C . LYS A 1 98 ? 2.489 9.233 -2.791 1.00 91.06 98 LYS A C 1
ATOM 820 O O . LYS A 1 98 ? 1.471 9.445 -3.453 1.00 91.06 98 LYS A O 1
ATOM 825 N N . LEU A 1 99 ? 2.452 8.576 -1.634 1.00 87.50 99 LEU A N 1
ATOM 826 C CA . LEU A 1 99 ? 1.214 8.103 -1.018 1.00 87.50 99 LEU A CA 1
ATOM 827 C C . LEU A 1 99 ? 0.777 9.053 0.090 1.00 87.50 99 LEU A C 1
ATOM 829 O O . LEU A 1 99 ? 1.537 9.353 1.007 1.00 87.50 99 LEU A O 1
ATOM 833 N N . SER A 1 100 ? -0.470 9.513 0.005 1.00 86.31 100 SER A N 1
ATOM 834 C CA . SER A 1 100 ? -1.099 10.262 1.087 1.00 86.31 100 SER A CA 1
ATOM 835 C C . SER A 1 100 ? -1.612 9.313 2.172 1.00 86.31 100 SER A C 1
ATOM 837 O O . SER A 1 100 ? -1.908 8.142 1.915 1.00 86.31 100 SER A O 1
ATOM 839 N N . LYS A 1 101 ? -1.804 9.849 3.383 1.00 82.81 101 LYS A N 1
ATOM 840 C CA . LYS A 1 101 ? -2.449 9.120 4.487 1.00 82.81 101 LYS A CA 1
ATOM 841 C C . LYS A 1 101 ? -3.852 8.629 4.108 1.00 82.81 101 LYS A C 1
ATOM 843 O O . LYS A 1 101 ? -4.226 7.517 4.457 1.00 82.81 101 LYS A O 1
ATOM 848 N N . ILE A 1 102 ? -4.588 9.416 3.316 1.00 84.38 102 ILE A N 1
ATOM 849 C CA . ILE A 1 102 ? -5.922 9.062 2.804 1.00 84.38 102 ILE A CA 1
ATOM 850 C C . ILE A 1 102 ? -5.855 7.860 1.852 1.00 84.38 102 ILE A C 1
ATOM 852 O O . ILE A 1 102 ? -6.659 6.934 1.973 1.00 84.38 102 ILE A O 1
ATOM 856 N N . ASN A 1 103 ? -4.887 7.832 0.925 1.00 86.38 103 ASN A N 1
ATOM 857 C CA . ASN A 1 103 ? -4.723 6.692 0.017 1.00 86.38 103 ASN A CA 1
ATOM 858 C C . ASN A 1 103 ? -4.440 5.421 0.824 1.00 86.38 103 ASN A C 1
ATOM 860 O O . ASN A 1 103 ? -5.113 4.410 0.645 1.00 86.38 103 ASN A O 1
ATOM 864 N N . ARG A 1 104 ? -3.500 5.493 1.774 1.00 84.50 104 ARG A N 1
ATOM 865 C CA . ARG A 1 104 ? -3.177 4.370 2.661 1.00 84.50 104 ARG A CA 1
ATOM 866 C C . ARG A 1 104 ? -4.385 3.880 3.443 1.00 84.50 104 ARG A C 1
ATOM 868 O O . ARG A 1 104 ? -4.634 2.679 3.493 1.00 84.50 104 ARG A O 1
ATOM 875 N N . PHE A 1 105 ? -5.130 4.806 4.037 1.00 81.75 105 PHE A N 1
ATOM 876 C CA . PHE A 1 105 ? -6.360 4.488 4.744 1.00 81.75 105 PHE A CA 1
ATOM 877 C C . PHE A 1 105 ? -7.323 3.705 3.847 1.00 81.75 105 PHE A C 1
ATOM 879 O O . PHE A 1 105 ? -7.783 2.641 4.243 1.00 81.75 105 PHE A O 1
ATOM 886 N N . THR A 1 106 ? -7.525 4.165 2.611 1.00 84.81 106 THR A N 1
ATOM 887 C CA . THR A 1 106 ? -8.382 3.495 1.621 1.00 84.81 106 THR A CA 1
ATOM 888 C C . THR A 1 106 ? -7.906 2.071 1.310 1.00 84.81 106 THR A C 1
ATOM 890 O O . THR A 1 106 ? -8.718 1.151 1.251 1.00 84.81 106 THR A O 1
ATOM 893 N N . HIS A 1 107 ? -6.593 1.848 1.172 1.00 84.44 107 HIS A N 1
ATOM 894 C CA . HIS A 1 107 ? -6.051 0.500 0.950 1.00 84.44 107 HIS A CA 1
ATOM 895 C C . HIS A 1 107 ? -6.271 -0.435 2.150 1.00 84.44 107 HIS A C 1
ATOM 897 O O . HIS A 1 107 ? -6.523 -1.623 1.958 1.00 84.44 107 HIS A O 1
ATOM 9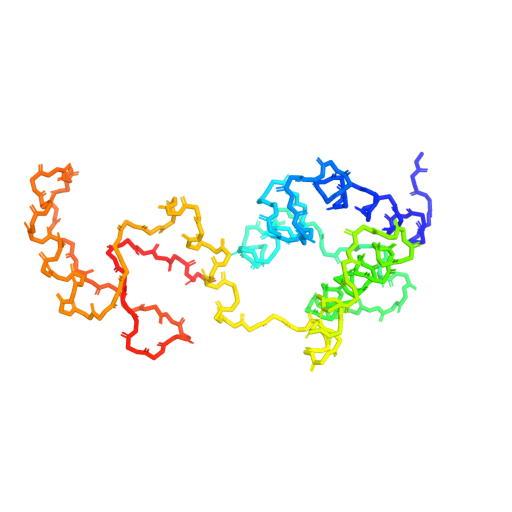03 N N . ARG A 1 108 ? -6.214 0.083 3.384 1.00 79.00 108 ARG A N 1
ATOM 904 C CA . ARG A 1 108 ? -6.484 -0.707 4.600 1.00 79.00 108 ARG A CA 1
ATOM 905 C C . ARG A 1 108 ? -7.963 -1.049 4.756 1.00 79.00 108 ARG A C 1
ATOM 907 O O . ARG A 1 108 ? -8.297 -2.135 5.220 1.00 79.00 108 ARG A O 1
ATOM 914 N N . THR A 1 109 ? -8.848 -0.122 4.403 1.00 79.12 109 THR A N 1
ATOM 915 C CA . THR A 1 109 ? -10.288 -0.270 4.640 1.00 79.12 109 THR A CA 1
ATOM 916 C C . THR A 1 109 ? -11.022 -0.989 3.518 1.00 79.12 109 THR A C 1
ATOM 918 O O . THR A 1 109 ? -12.089 -1.531 3.789 1.00 79.12 109 THR A O 1
ATOM 921 N N . ARG A 1 110 ? -10.444 -1.086 2.309 1.00 77.38 110 ARG A N 1
ATOM 922 C CA . ARG A 1 110 ? -11.032 -1.805 1.161 1.00 77.38 110 ARG A CA 1
ATOM 923 C C . ARG A 1 110 ? -11.542 -3.200 1.521 1.00 77.38 110 ARG A C 1
ATOM 925 O O . ARG A 1 110 ? -12.611 -3.589 1.075 1.00 77.38 110 ARG A O 1
ATOM 932 N N . TYR A 1 111 ? -10.775 -3.947 2.308 1.00 71.12 111 TYR A N 1
ATOM 933 C CA . TYR A 1 111 ? -11.104 -5.336 2.623 1.00 71.12 111 TYR A CA 1
ATOM 934 C C . TYR A 1 111 ? -11.972 -5.484 3.878 1.00 71.12 111 TYR A C 1
ATOM 936 O O . TYR A 1 111 ? -12.288 -6.609 4.243 1.00 71.12 111 TYR A O 1
ATOM 944 N N . PHE A 1 112 ? -12.324 -4.386 4.569 1.00 65.50 112 PHE A N 1
ATOM 945 C CA . PHE A 1 112 ? -13.061 -4.368 5.848 1.00 65.50 112 PHE A CA 1
ATOM 946 C C . PHE A 1 112 ? -12.525 -5.326 6.941 1.00 65.50 112 PHE A C 1
ATOM 948 O O . PHE A 1 112 ? -13.089 -5.415 8.029 1.00 65.50 112 PHE A O 1
ATOM 955 N N . THR A 1 113 ? -11.380 -5.982 6.726 1.00 57.06 113 THR A N 1
ATOM 956 C CA . THR A 1 113 ? -10.719 -6.872 7.692 1.00 57.06 113 THR A CA 1
ATOM 957 C C . THR A 1 113 ? -10.173 -6.089 8.883 1.00 57.06 113 THR A C 1
ATOM 959 O O . THR A 1 113 ? -10.120 -6.583 10.015 1.00 57.06 113 THR A O 1
ATOM 962 N N . ASP A 1 114 ? -9.805 -4.831 8.633 1.00 52.91 114 ASP A N 1
ATOM 963 C CA . ASP A 1 114 ? -9.127 -3.974 9.599 1.00 52.91 114 ASP A CA 1
ATOM 964 C C . ASP A 1 114 ? -10.100 -3.011 10.318 1.00 52.91 114 ASP A C 1
ATOM 966 O O . ASP A 1 114 ? -9.746 -2.469 11.367 1.00 52.91 114 ASP A O 1
ATOM 970 N N . SER A 1 115 ? -11.347 -2.864 9.836 1.00 58.09 115 SER A N 1
ATOM 971 C CA . SER A 1 115 ? -12.360 -1.947 10.389 1.00 58.09 115 SER A CA 1
ATOM 972 C C . SER A 1 115 ? -13.789 -2.464 10.217 1.00 58.09 115 SER A C 1
ATOM 974 O O . SER A 1 115 ? -14.253 -2.598 9.095 1.00 58.09 115 SER A O 1
ATOM 976 N N . GLY A 1 116 ? -14.521 -2.663 11.320 1.00 73.88 116 GLY A N 1
ATOM 977 C CA . GLY A 1 116 ? -15.934 -3.073 11.269 1.00 73.88 116 GLY A CA 1
ATOM 978 C C . GLY A 1 116 ? -16.934 -1.927 11.042 1.00 73.88 116 GLY A C 1
ATOM 979 O O . GLY A 1 116 ? -17.944 -2.126 10.387 1.00 73.88 116 GLY A O 1
ATOM 980 N N . ILE A 1 117 ? -16.666 -0.725 11.574 1.00 85.25 117 ILE A N 1
ATOM 981 C CA . ILE A 1 117 ? -17.515 0.475 11.421 1.00 85.25 117 ILE A CA 1
ATOM 982 C C . ILE A 1 117 ? -16.599 1.698 11.330 1.00 85.25 117 ILE A C 1
ATOM 984 O O . ILE A 1 117 ? -15.679 1.814 12.147 1.00 85.25 117 ILE A O 1
ATOM 988 N N . ILE A 1 118 ? -16.842 2.587 10.362 1.00 87.25 118 ILE A N 1
ATOM 989 C CA . ILE A 1 118 ? -16.081 3.822 10.105 1.00 87.25 118 ILE A CA 1
ATOM 990 C C . ILE A 1 118 ? -17.068 4.968 9.854 1.00 87.25 118 ILE A C 1
ATOM 992 O O . ILE A 1 118 ? -18.051 4.770 9.147 1.00 87.25 118 ILE A O 1
ATOM 996 N N . GLY A 1 119 ? -16.800 6.159 10.390 1.00 89.19 119 GLY A N 1
ATOM 997 C CA . GLY A 1 119 ? -17.594 7.361 10.117 1.00 89.19 119 GLY A CA 1
ATOM 998 C C . GLY A 1 119 ? -17.328 8.475 11.124 1.00 89.19 119 GLY A C 1
ATOM 999 O O . GLY A 1 119 ? -16.265 8.503 11.746 1.00 89.19 119 GLY A O 1
ATOM 1000 N N . THR A 1 120 ? -18.302 9.365 11.317 1.00 92.44 120 THR A N 1
ATOM 1001 C CA . THR A 1 120 ? -18.278 10.324 12.433 1.00 92.44 120 THR A CA 1
ATOM 1002 C C . THR A 1 120 ? -18.353 9.590 13.772 1.00 92.44 120 THR A C 1
ATOM 1004 O O . THR A 1 120 ? -18.717 8.409 13.842 1.00 92.44 120 THR A O 1
ATOM 1007 N N . LYS A 1 121 ? -18.017 10.278 14.865 1.00 91.75 121 LYS A N 1
ATOM 1008 C CA . LYS A 1 121 ? -18.080 9.693 16.210 1.00 91.75 121 LYS A CA 1
ATOM 1009 C C . LYS A 1 121 ? -19.494 9.190 16.525 1.00 91.75 121 LYS A C 1
ATOM 1011 O O . LYS A 1 121 ? -19.657 8.087 17.052 1.00 91.75 121 LYS A O 1
ATOM 1016 N N . GLU A 1 122 ? -20.500 9.969 16.149 1.00 92.88 122 GLU A N 1
ATOM 1017 C CA . GLU A 1 122 ? -21.923 9.684 16.325 1.00 92.88 122 GLU A CA 1
ATOM 1018 C C . GLU A 1 122 ? -22.327 8.459 15.503 1.00 92.88 122 GLU A C 1
ATOM 1020 O O . GLU A 1 122 ? -22.904 7.522 16.053 1.00 92.88 122 GLU A O 1
ATOM 1025 N N . PHE A 1 123 ? -21.941 8.405 14.223 1.00 92.75 123 PHE A N 1
ATOM 1026 C CA . PHE A 1 123 ? -22.241 7.274 13.343 1.00 92.75 123 PHE A CA 1
ATOM 1027 C C . PHE A 1 123 ? -21.658 5.960 13.876 1.00 92.75 123 PHE A C 1
ATOM 1029 O O . PHE A 1 123 ? -22.345 4.936 13.915 1.00 92.75 123 PHE A O 1
ATOM 1036 N N . VAL A 1 124 ? -20.398 5.979 14.324 1.00 90.81 124 VAL A N 1
ATOM 1037 C CA . VAL A 1 124 ? -19.747 4.786 14.886 1.00 90.81 124 VAL A CA 1
ATOM 1038 C C . VAL A 1 124 ? -20.431 4.353 16.183 1.00 90.81 124 VAL A C 1
ATOM 1040 O O . VAL A 1 124 ? -20.660 3.159 16.375 1.00 90.81 124 VAL A O 1
ATOM 1043 N N . SER A 1 125 ? -20.799 5.304 17.047 1.00 90.94 125 SER A N 1
ATOM 1044 C CA . SER A 1 125 ? -21.474 5.022 18.321 1.00 90.94 125 SER A CA 1
ATOM 1045 C C . SER A 1 125 ? -22.862 4.419 18.106 1.00 90.94 125 SER A C 1
ATOM 1047 O O . SER A 1 125 ? -23.185 3.389 18.693 1.00 90.94 125 SER A O 1
ATOM 1049 N N . GLN A 1 126 ? -23.666 5.018 17.223 1.00 92.69 126 GLN A N 1
ATOM 1050 C CA . GLN A 1 126 ? -25.017 4.553 16.906 1.00 92.69 126 GLN A CA 1
ATOM 1051 C C . GLN A 1 126 ? -25.003 3.141 16.315 1.00 92.69 126 GLN A C 1
ATOM 1053 O O . GLN A 1 126 ? -25.748 2.272 16.767 1.00 92.69 126 GLN A O 1
ATOM 1058 N N . ASN A 1 127 ? -24.133 2.881 15.334 1.00 90.31 127 ASN A N 1
ATOM 1059 C CA . ASN A 1 127 ? -24.048 1.554 14.727 1.00 90.31 127 ASN A CA 1
ATOM 1060 C C . ASN A 1 127 ? -23.459 0.515 15.692 1.00 90.31 127 ASN A C 1
ATOM 1062 O O . ASN A 1 127 ? -23.911 -0.627 15.694 1.00 90.31 127 ASN A O 1
ATOM 1066 N N . TYR A 1 128 ? -22.512 0.890 16.558 1.00 87.81 128 TYR A N 1
ATOM 1067 C CA . TYR A 1 128 ? -22.046 -0.014 17.610 1.00 87.81 128 TYR A CA 1
ATOM 1068 C C . TYR A 1 128 ? -23.187 -0.452 18.531 1.00 87.81 128 TYR A C 1
ATOM 1070 O O . TYR A 1 128 ? -23.314 -1.647 18.776 1.00 87.81 128 TYR A O 1
ATOM 1078 N N . GLN A 1 129 ? -24.041 0.472 18.986 1.00 89.06 129 GLN A N 1
ATOM 1079 C CA . GLN A 1 129 ? -25.177 0.122 19.846 1.00 89.06 129 GLN A CA 1
ATOM 1080 C C . GLN A 1 129 ? -26.160 -0.827 19.146 1.00 89.06 129 GLN A C 1
ATOM 1082 O O . GLN A 1 129 ? -26.590 -1.809 19.749 1.00 89.06 129 GLN A O 1
ATOM 1087 N N . ARG A 1 130 ? -26.440 -0.611 17.852 1.00 88.38 130 ARG A N 1
ATOM 1088 C CA . ARG A 1 130 ? -27.312 -1.495 17.052 1.00 88.38 130 ARG A CA 1
ATOM 1089 C C . ARG A 1 130 ? -26.804 -2.935 16.995 1.00 88.38 130 ARG A C 1
ATOM 1091 O O . ARG A 1 130 ? -27.588 -3.866 17.134 1.00 88.38 130 ARG A O 1
ATOM 1098 N N . PHE A 1 131 ? -25.497 -3.121 16.824 1.00 85.19 131 PHE A N 1
ATOM 1099 C CA . PHE A 1 131 ? -24.887 -4.444 16.650 1.00 85.19 131 PHE A CA 1
ATOM 1100 C C . PHE A 1 131 ? -24.170 -4.959 17.906 1.00 85.19 131 PHE A C 1
ATOM 1102 O O . PHE A 1 131 ? -23.484 -5.979 17.842 1.00 85.19 131 PHE A O 1
ATOM 1109 N N . LYS A 1 132 ? -24.319 -4.288 19.060 1.00 83.56 132 LYS A N 1
ATOM 1110 C CA . LYS A 1 132 ? -23.607 -4.607 20.314 1.00 83.56 132 LYS A CA 1
ATOM 1111 C C . LYS A 1 132 ? -23.765 -6.075 20.712 1.00 83.56 132 LYS A C 1
ATOM 1113 O O . LYS A 1 132 ? -22.791 -6.693 21.121 1.00 83.56 132 LYS A O 1
ATOM 1118 N N . HIS A 1 133 ? -24.962 -6.625 20.525 1.00 82.94 133 HIS A N 1
ATOM 1119 C CA . HIS A 1 133 ? -25.317 -8.009 20.844 1.00 82.94 133 HIS A CA 1
ATOM 1120 C C . HIS A 1 133 ? -24.583 -9.059 19.989 1.00 82.94 133 HIS A C 1
ATOM 1122 O O . HIS A 1 133 ? -24.424 -10.193 20.425 1.00 82.94 133 HIS A O 1
ATOM 1128 N N . ILE A 1 134 ? -24.104 -8.690 18.796 1.00 81.12 134 ILE A N 1
ATOM 1129 C CA . ILE A 1 134 ? -23.346 -9.582 17.901 1.00 81.12 134 ILE A CA 1
ATOM 1130 C C . ILE A 1 134 ? -21.874 -9.662 18.338 1.00 81.12 134 ILE A C 1
ATOM 1132 O O . ILE A 1 134 ? -21.176 -10.642 18.077 1.00 81.12 134 ILE A O 1
ATOM 1136 N N . PHE A 1 135 ? -21.367 -8.631 19.017 1.00 72.69 135 PHE A N 1
ATOM 1137 C CA . PHE A 1 135 ? -19.976 -8.593 19.449 1.00 72.69 135 PHE A CA 1
ATOM 1138 C C . PHE A 1 135 ? -19.785 -9.339 20.775 1.00 72.69 135 PHE A C 1
ATOM 1140 O O . PHE A 1 135 ? -20.280 -8.915 21.814 1.00 72.69 135 PHE A O 1
ATOM 1147 N N . GLN A 1 136 ? -18.942 -10.375 20.774 1.00 69.50 136 GLN A N 1
ATOM 1148 C CA . GLN A 1 136 ? -18.467 -11.056 21.989 1.00 69.50 136 GLN A CA 1
ATOM 1149 C C . GLN A 1 136 ? -17.428 -10.198 22.747 1.00 69.50 136 GLN A C 1
ATOM 1151 O O . GLN A 1 136 ? -16.249 -10.539 22.829 1.00 69.50 136 GLN A O 1
ATOM 1156 N N . SER A 1 137 ? -17.820 -9.020 23.236 1.00 69.31 137 SER A N 1
ATOM 1157 C CA . SER A 1 137 ? -16.929 -8.095 23.951 1.00 69.31 137 SER A CA 1
ATOM 1158 C C . SER A 1 137 ? -17.312 -8.002 25.424 1.00 69.31 137 SER A C 1
ATOM 1160 O O . SER A 1 137 ? -18.454 -7.686 25.733 1.00 69.31 137 SER A O 1
ATOM 1162 N N . LYS A 1 138 ? -16.346 -8.203 26.333 1.00 69.94 138 LYS A N 1
ATOM 1163 C CA . LYS A 1 138 ? -16.550 -7.994 27.781 1.00 69.94 138 LYS A CA 1
ATOM 1164 C C . LYS A 1 138 ? -16.770 -6.520 28.143 1.00 69.94 138 LYS A C 1
ATOM 1166 O O . LYS A 1 138 ? -17.502 -6.227 29.076 1.00 69.94 138 LYS A O 1
ATOM 1171 N N . ASN A 1 139 ? -16.148 -5.608 27.390 1.00 78.31 139 ASN A N 1
ATOM 1172 C CA . ASN A 1 139 ? -16.193 -4.166 27.635 1.00 78.31 139 ASN A CA 1
ATOM 1173 C C . ASN A 1 139 ? -16.922 -3.436 26.508 1.00 78.31 139 ASN A C 1
ATOM 1175 O O . ASN A 1 139 ? -16.887 -3.876 25.350 1.00 78.31 139 ASN A O 1
ATOM 1179 N N . GLU A 1 140 ? -17.508 -2.279 26.827 1.00 80.94 140 GLU A N 1
ATOM 1180 C CA . GLU A 1 140 ? -18.040 -1.393 25.799 1.00 80.94 140 GLU A CA 1
ATOM 1181 C C . GLU A 1 140 ? -16.937 -0.877 24.874 1.00 80.94 140 GLU A C 1
ATOM 1183 O O . GLU A 1 140 ? -15.852 -0.478 25.306 1.00 80.94 140 GLU A O 1
ATOM 1188 N N . LYS A 1 141 ? -17.216 -0.886 23.570 1.00 81.38 141 LYS A N 1
ATOM 1189 C CA . LYS A 1 141 ? -16.294 -0.352 22.572 1.00 81.38 141 LYS A CA 1
ATOM 1190 C C . LYS A 1 141 ? -16.553 1.134 22.363 1.00 81.38 141 LYS A C 1
ATOM 1192 O O . LYS A 1 141 ? -17.647 1.539 21.990 1.00 81.38 141 LYS A O 1
ATOM 1197 N N . ILE A 1 142 ? -15.504 1.927 22.545 1.00 85.19 142 ILE A N 1
ATOM 1198 C CA . ILE A 1 142 ? -15.526 3.377 22.343 1.00 85.19 142 ILE A CA 1
ATOM 1199 C C . ILE A 1 142 ? -14.988 3.686 20.936 1.00 85.19 142 ILE A C 1
ATOM 1201 O O . ILE A 1 142 ? -13.934 3.142 20.576 1.00 85.19 142 ILE A O 1
ATOM 1205 N N . PRO A 1 143 ? -15.651 4.555 20.145 1.00 88.75 143 PRO A N 1
ATOM 1206 C CA . PRO A 1 143 ? -15.129 5.010 18.859 1.00 88.75 143 PRO A CA 1
ATOM 1207 C C . PRO A 1 143 ? -13.722 5.593 18.998 1.00 88.75 143 PRO A C 1
ATOM 1209 O O . PRO A 1 143 ? -13.478 6.486 19.811 1.00 88.75 143 PRO A O 1
ATOM 1212 N N . LYS A 1 144 ? -12.791 5.120 18.171 1.00 86.38 144 LYS A N 1
ATOM 1213 C CA . LYS A 1 144 ? -11.399 5.580 18.170 1.00 86.38 144 LYS A CA 1
ATOM 1214 C C . LYS A 1 144 ? -11.150 6.492 16.984 1.00 86.38 144 LYS A C 1
ATOM 1216 O O . LYS A 1 144 ? -11.394 6.098 15.843 1.00 86.38 144 LYS A O 1
ATOM 1221 N N . ARG A 1 145 ? -10.633 7.692 17.257 1.00 87.25 145 ARG A N 1
ATOM 1222 C CA . ARG A 1 145 ? -10.222 8.639 16.217 1.00 87.25 145 ARG A CA 1
ATOM 1223 C C . ARG A 1 145 ? -9.099 8.037 15.377 1.00 87.25 145 ARG A C 1
ATOM 1225 O O . ARG A 1 145 ? -8.154 7.460 15.920 1.00 87.25 145 ARG A O 1
ATOM 1232 N N . ILE A 1 146 ? -9.197 8.194 14.063 1.00 81.38 146 ILE A N 1
ATOM 1233 C CA . ILE A 1 146 ? -8.179 7.742 13.119 1.00 81.38 146 ILE A CA 1
ATOM 1234 C C . ILE A 1 146 ? -7.155 8.865 12.971 1.00 81.38 146 ILE A C 1
ATOM 1236 O O . ILE A 1 146 ? -7.482 9.981 12.567 1.00 81.38 146 ILE A O 1
ATOM 1240 N N . LYS A 1 147 ? -5.909 8.585 13.357 1.00 78.75 147 LYS A N 1
ATOM 1241 C CA . LYS A 1 147 ? -4.809 9.544 13.246 1.00 78.75 147 LYS A CA 1
ATOM 1242 C C . LYS A 1 147 ? -4.619 9.949 11.777 1.00 78.75 147 LYS A C 1
ATOM 1244 O O . LYS A 1 147 ? -4.770 9.149 10.864 1.00 78.75 147 LYS A O 1
ATOM 1249 N N . GLY A 1 148 ? -4.327 11.228 11.544 1.00 78.12 148 GLY A N 1
ATOM 1250 C CA . GLY A 1 148 ? -4.093 11.755 10.196 1.00 78.12 148 GLY A CA 1
ATOM 1251 C C . GLY A 1 148 ? -5.340 12.002 9.339 1.00 78.12 148 GLY A C 1
ATOM 1252 O O . GLY A 1 148 ? -5.174 12.484 8.220 1.00 78.12 148 GLY A O 1
ATOM 1253 N N . LEU A 1 149 ? -6.547 11.731 9.849 1.00 82.69 149 LEU A N 1
ATOM 1254 C CA . LEU A 1 149 ? -7.817 12.104 9.224 1.00 82.69 149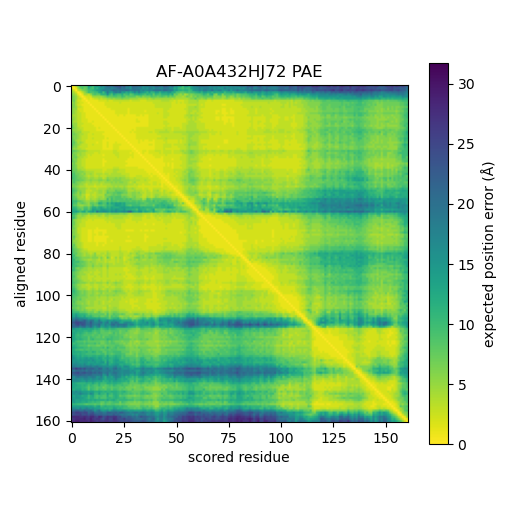 LEU A CA 1
ATOM 1255 C C . LEU A 1 149 ? -8.601 13.069 10.129 1.00 82.69 149 LEU A C 1
ATOM 1257 O O . LEU A 1 149 ? -8.565 12.969 11.360 1.00 82.69 149 LEU A O 1
ATOM 1261 N N . VAL A 1 150 ? -9.295 14.023 9.513 1.00 86.25 150 VAL A N 1
ATOM 1262 C CA . VAL A 1 150 ? -10.144 15.000 10.210 1.00 86.25 150 VAL A CA 1
ATOM 1263 C C . VAL A 1 150 ? -11.531 14.387 10.393 1.00 86.25 150 VAL A C 1
ATOM 1265 O O . VAL A 1 150 ? -12.109 13.905 9.428 1.00 86.25 150 VAL A O 1
ATOM 1268 N N . ASP A 1 151 ? -12.015 14.346 11.635 1.00 87.75 151 ASP A N 1
ATOM 1269 C CA . ASP A 1 151 ? -13.358 13.875 12.016 1.00 87.75 151 ASP A CA 1
ATOM 1270 C C . ASP A 1 151 ? -13.754 12.449 11.594 1.00 87.75 151 ASP A C 1
ATOM 1272 O O . ASP A 1 151 ? -14.934 12.101 11.563 1.00 87.75 151 ASP A O 1
ATOM 1276 N N . VAL A 1 152 ? -12.769 11.574 11.361 1.00 88.44 152 VAL A N 1
ATOM 1277 C CA . VAL A 1 152 ? -13.005 10.152 11.061 1.00 88.44 152 VAL A CA 1
ATOM 1278 C C . VAL A 1 152 ? -12.671 9.266 12.266 1.00 88.44 152 VAL A C 1
ATOM 1280 O O . VAL A 1 152 ? -11.574 9.320 12.832 1.00 88.44 152 VAL A O 1
ATOM 1283 N N . TYR A 1 153 ? -13.621 8.408 12.636 1.00 88.38 153 TYR A N 1
ATOM 1284 C CA . TYR A 1 153 ? -13.559 7.456 13.742 1.00 88.38 153 TYR A CA 1
ATOM 1285 C C . TYR A 1 153 ? -13.786 6.024 13.247 1.00 88.38 153 TYR A C 1
ATOM 1287 O O . TYR A 1 153 ? -14.383 5.792 12.196 1.00 88.38 153 TYR A O 1
ATOM 1295 N N . SER A 1 154 ? -13.317 5.048 14.024 1.00 86.88 154 SER A N 1
ATOM 1296 C CA . SER A 1 154 ? -13.498 3.616 13.764 1.00 86.88 154 SER A CA 1
ATOM 1297 C C . SER A 1 154 ? -13.831 2.846 15.043 1.00 86.88 154 SER A C 1
ATOM 1299 O O . SER A 1 154 ? -13.398 3.227 16.133 1.00 86.88 154 SER A O 1
ATOM 1301 N N . LEU A 1 155 ? -14.598 1.755 14.932 1.00 81.75 155 LEU A N 1
ATOM 1302 C CA . LEU A 1 155 ? -14.960 0.920 16.091 1.00 81.75 155 LEU A CA 1
ATOM 1303 C C . LEU A 1 155 ? -13.805 0.021 16.569 1.00 81.75 155 LEU A C 1
ATOM 1305 O O . LEU A 1 155 ? -13.665 -0.261 17.760 1.00 81.75 155 LEU A O 1
ATOM 1309 N N . LYS A 1 156 ? -12.976 -0.462 15.639 1.00 74.19 156 LYS A N 1
ATOM 1310 C CA . LYS A 1 156 ? -11.778 -1.263 15.928 1.00 74.19 156 LYS A CA 1
ATOM 1311 C C . LYS A 1 156 ? -10.562 -0.352 15.820 1.00 74.19 156 LYS A C 1
ATOM 1313 O O . LYS A 1 156 ? -10.547 0.550 14.994 1.00 74.19 156 LYS A O 1
ATOM 1318 N N . ARG A 1 157 ? -9.531 -0.576 16.643 1.00 57.75 157 ARG A N 1
ATOM 1319 C CA . ARG A 1 157 ? -8.276 0.177 16.515 1.00 57.75 157 ARG A CA 1
ATOM 1320 C C . ARG A 1 157 ? -7.662 -0.160 15.156 1.00 57.75 157 ARG A C 1
ATOM 1322 O O . ARG A 1 157 ? -7.065 -1.221 15.010 1.00 57.75 157 ARG A O 1
ATOM 1329 N N . LEU A 1 158 ? -7.762 0.757 14.201 1.00 57.00 158 LEU A N 1
ATOM 1330 C CA . LEU A 1 158 ? -6.804 0.828 13.1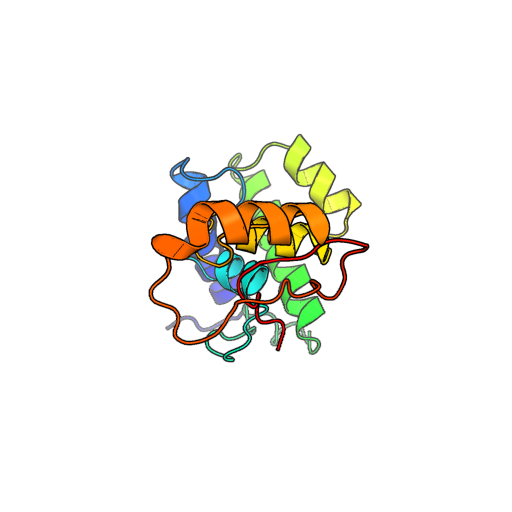10 1.00 57.00 158 LEU A CA 1
ATOM 1331 C C . LEU A 1 158 ? -5.465 1.167 13.758 1.00 57.00 158 LEU A C 1
ATOM 1333 O O . LEU A 1 158 ? -5.228 2.304 14.158 1.00 57.00 158 LEU A O 1
ATOM 1337 N N . SER A 1 159 ? -4.630 0.158 13.998 1.00 43.16 159 SER A N 1
ATOM 1338 C CA . SER A 1 159 ? -3.293 0.382 14.536 1.00 43.16 159 SER A CA 1
ATOM 1339 C C . SER A 1 159 ? -2.508 1.197 13.508 1.00 43.16 159 SER A C 1
ATOM 1341 O O . SER A 1 159 ? -2.129 0.676 12.461 1.00 43.16 159 SER A O 1
ATOM 1343 N N . GLU A 1 160 ? -2.367 2.494 13.746 1.00 40.06 160 GLU A N 1
ATOM 1344 C CA . GLU A 1 160 ? -1.129 3.208 13.455 1.00 40.06 160 GLU A CA 1
ATOM 1345 C C . GLU A 1 160 ? -0.292 3.068 14.724 1.00 40.06 160 GLU A C 1
ATOM 1347 O O . GLU A 1 160 ? -0.572 3.716 15.741 1.00 40.06 160 GLU A O 1
ATOM 1352 N N . THR A 1 161 ? 0.611 2.095 14.711 1.00 41.47 161 THR A N 1
ATOM 1353 C CA . THR A 1 161 ? 1.832 2.183 15.514 1.00 41.47 161 THR A CA 1
ATOM 13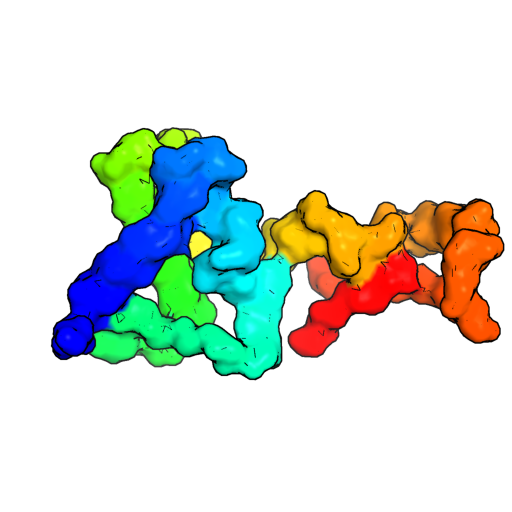54 C C . THR A 1 161 ? 2.803 3.021 14.718 1.00 41.47 161 THR A C 1
ATOM 1356 O O . THR A 1 161 ? 2.967 2.684 13.525 1.00 41.47 161 THR A O 1
#

Secondary structure (DSSP, 8-state):
---SHHHHHHHHHHHHTHHHHTTS-SSGGGSTTSHHHHHHHHTTTT--S-S-SS-GGGT---HHHHHHHHHHHHHHHHHHTT-S-HHHHHHHHTTTTPPPHHHHHHHHHTTSSS-S-EESHHHHHHHHHHHGGGS--SSPPPPEEPTTSSS-EESS-----

Radius of gyration: 18.72 Å; Cα contacts (8 Å, |Δi|>4): 176; chains: 1; bounding box: 51×31×50 Å

Foldseek 3Di:
DQDALVSQLVVLLVQLCPCLVVVVDQASLLDCPHDLVVCLQPVCVVVPDDLPSSCVVVVDDDSQVSSLVSSLVSLVVCVVVVSHDPVVSVVCVVVSVDDAPVNNVCSNPVVVPLFDDKDAQVRQVVVCVVCVVVDPDPDDFHWADDPRDDRMTTRGDPDPD